Protein AF-A0A7K3ZZG2-F1 (afdb_monomer)

Nearest PDB structures (foldseek):
  2g5z-assembly1_A  TM=5.347E-01  e=1.391E+00  Aequorea victoria
  2btj-assembly1_bb  TM=5.047E-01  e=1.231E+00  Lobophyllia hemprichii
  5ztm-assembly1_A  TM=5.179E-01  e=2.009E+00  Drosophila melanogaster
  5exc-assembly1_C  TM=4.965E-01  e=1.479E+00  Dendronephthya sp. SSAL-2002
  8b9i-assembly1_A  TM=2.990E-01  e=7.094E-01  Drosophila melanogaster

Secondary structure (DSSP, 8-state):
---EEEEEEETTEEEEEEEEEEEETTTTEEEEEEEEEEEEETTEEE-SS------S---B-TTHHHHHHHHHHTTHHHHHHTTS-HHHHHHHHHHHHHHHH----GGGHHHHHHTBTHHHHSTT------

pLDDT: mean 88.67, std 8.83, range [55.16, 98.06]

Structure (mmCIF, N/CA/C/O backbone):
data_AF-A0A7K3ZZG2-F1
#
_entry.id   AF-A0A7K3ZZG2-F1
#
loop_
_atom_site.group_PDB
_atom_site.id
_atom_site.type_symbol
_atom_site.label_atom_id
_atom_site.label_alt_id
_atom_site.label_comp_id
_atom_site.label_asym_id
_atom_site.label_entity_id
_atom_site.label_seq_id
_atom_site.pdbx_PDB_ins_code
_atom_site.Cartn_x
_atom_site.Cartn_y
_atom_site.Cartn_z
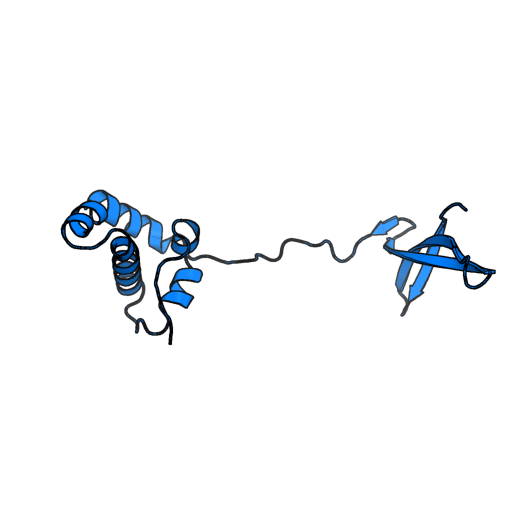_atom_site.occupancy
_atom_site.B_iso_or_equiv
_atom_site.auth_seq_id
_atom_site.auth_comp_id
_atom_site.auth_asym_id
_atom_site.auth_atom_id
_atom_site.pdbx_PDB_model_num
ATOM 1 N N . MET A 1 1 ? 16.300 16.023 -46.242 1.00 73.00 1 MET A N 1
ATOM 2 C CA . MET A 1 1 ? 16.742 14.652 -46.587 1.00 73.00 1 MET A CA 1
ATOM 3 C C . MET A 1 1 ? 15.721 13.666 -46.039 1.00 73.00 1 MET A C 1
ATOM 5 O O . MET A 1 1 ? 15.222 13.909 -44.948 1.00 73.00 1 MET A O 1
ATOM 9 N N . ARG A 1 2 ? 15.355 12.626 -46.799 1.00 82.56 2 ARG A N 1
ATOM 10 C CA . ARG A 1 2 ? 14.369 11.618 -46.361 1.00 82.56 2 ARG A CA 1
ATOM 11 C C . ARG A 1 2 ? 15.040 10.574 -45.462 1.00 82.56 2 ARG A C 1
ATOM 13 O O . ARG A 1 2 ? 16.219 10.282 -45.665 1.00 82.56 2 ARG A O 1
ATOM 20 N N . SER A 1 3 ? 14.309 10.050 -44.478 1.00 87.75 3 SER A N 1
ATOM 21 C CA . SER A 1 3 ? 14.768 8.899 -43.701 1.00 87.75 3 SER A CA 1
ATOM 22 C C . SER A 1 3 ? 14.645 7.611 -44.519 1.00 87.75 3 SER A C 1
ATOM 24 O O . SER A 1 3 ? 13.835 7.526 -45.444 1.00 87.75 3 SER A O 1
ATOM 26 N N . PHE A 1 4 ? 15.481 6.623 -44.207 1.00 90.38 4 PHE A N 1
ATOM 27 C CA . PHE A 1 4 ? 15.430 5.296 -44.818 1.00 90.38 4 PHE A CA 1
ATOM 28 C C . PHE A 1 4 ? 15.715 4.210 -43.783 1.00 90.38 4 PHE A C 1
ATOM 30 O O . PHE A 1 4 ? 16.394 4.443 -42.780 1.00 90.38 4 PHE A O 1
ATOM 37 N N . THR A 1 5 ? 15.205 3.010 -44.037 1.00 90.50 5 THR A N 1
ATOM 38 C CA . THR A 1 5 ? 15.418 1.861 -43.158 1.00 90.50 5 THR A CA 1
ATOM 39 C C . THR A 1 5 ? 16.692 1.118 -43.547 1.00 90.50 5 THR A C 1
ATOM 41 O O . THR A 1 5 ? 16.934 0.847 -44.721 1.00 90.50 5 THR A O 1
ATOM 44 N N . ARG A 1 6 ? 17.506 0.758 -42.554 1.00 90.94 6 ARG A N 1
ATOM 45 C CA . ARG A 1 6 ? 18.728 -0.033 -42.712 1.00 90.94 6 ARG A CA 1
ATOM 46 C C . ARG A 1 6 ? 18.675 -1.279 -41.836 1.00 90.94 6 ARG A C 1
ATOM 48 O O . ARG A 1 6 ? 18.391 -1.184 -40.642 1.00 90.94 6 ARG A O 1
ATOM 55 N N . VAL A 1 7 ? 19.035 -2.423 -42.415 1.00 91.81 7 VAL A N 1
ATOM 56 C CA . VAL A 1 7 ? 19.292 -3.664 -41.674 1.00 91.81 7 VAL A CA 1
ATOM 57 C C . VAL A 1 7 ? 20.724 -3.643 -41.138 1.00 91.81 7 VAL A C 1
ATOM 59 O O . VAL A 1 7 ? 21.672 -3.346 -41.867 1.00 91.81 7 VAL A O 1
ATOM 62 N N . LYS A 1 8 ? 20.892 -3.946 -39.851 1.00 89.50 8 LYS A N 1
ATOM 63 C CA . LYS A 1 8 ? 22.193 -4.110 -39.200 1.00 89.50 8 LYS A CA 1
ATOM 64 C C . LYS A 1 8 ? 22.259 -5.477 -38.529 1.00 89.50 8 LYS A C 1
ATOM 66 O O . LYS A 1 8 ? 21.401 -5.801 -37.712 1.00 89.50 8 LYS A O 1
ATOM 71 N N . ILE A 1 9 ? 23.304 -6.238 -38.842 1.00 90.56 9 ILE A N 1
ATOM 72 C CA . ILE A 1 9 ? 23.588 -7.528 -38.211 1.00 90.56 9 ILE A CA 1
ATOM 73 C C . ILE A 1 9 ? 24.462 -7.278 -36.978 1.00 90.56 9 ILE A C 1
ATOM 75 O O . ILE A 1 9 ? 25.524 -6.664 -37.077 1.00 90.56 9 ILE A O 1
ATOM 79 N N . ILE A 1 10 ? 24.009 -7.719 -35.805 1.00 86.44 10 ILE A N 1
ATOM 80 C CA . ILE A 1 10 ? 24.747 -7.624 -34.540 1.00 86.44 10 ILE A CA 1
ATOM 81 C C . ILE A 1 10 ? 24.693 -8.996 -33.869 1.00 86.44 10 ILE A C 1
ATOM 83 O O . ILE A 1 10 ? 23.609 -9.485 -33.561 1.00 86.44 10 ILE A O 1
ATOM 87 N N . LYS A 1 11 ? 25.859 -9.616 -33.629 1.00 84.75 11 LYS A N 1
ATOM 88 C CA . LYS A 1 11 ? 25.976 -10.942 -32.983 1.00 84.75 11 LYS A CA 1
ATOM 89 C C . LYS A 1 11 ? 25.029 -11.992 -33.605 1.00 84.75 11 LYS A C 1
ATOM 91 O O . LYS A 1 11 ? 24.274 -12.647 -32.893 1.00 84.75 11 LYS A O 1
ATOM 96 N N . GLY A 1 12 ? 25.006 -12.075 -34.938 1.00 85.38 12 GLY A N 1
ATOM 97 C CA . GLY A 1 12 ? 24.178 -13.029 -35.692 1.00 85.38 12 GLY A CA 1
ATOM 98 C C . GLY A 1 12 ? 22.679 -12.709 -35.769 1.00 85.38 12 GLY A C 1
ATOM 99 O O . GLY A 1 12 ? 21.942 -13.451 -36.403 1.00 85.38 12 GLY A O 1
ATOM 100 N N . ASN A 1 13 ? 22.211 -11.615 -35.159 1.00 85.31 13 ASN A N 1
ATOM 101 C CA . ASN A 1 13 ? 20.815 -11.184 -35.239 1.00 85.31 13 ASN A CA 1
ATOM 102 C C . ASN A 1 13 ? 20.667 -9.965 -36.151 1.00 85.31 13 ASN A C 1
ATOM 104 O O . ASN A 1 13 ? 21.476 -9.036 -36.097 1.00 85.31 13 ASN A O 1
ATOM 108 N N . GLU A 1 14 ? 19.601 -9.947 -36.945 1.00 91.06 14 GLU A N 1
ATOM 109 C CA . GLU A 1 14 ? 19.243 -8.817 -37.796 1.00 91.06 14 GLU A CA 1
ATOM 110 C C . GLU A 1 14 ? 18.341 -7.821 -37.065 1.00 91.06 14 GLU A C 1
ATOM 112 O O . GLU A 1 14 ? 17.368 -8.190 -36.406 1.00 91.06 14 GLU A O 1
ATOM 117 N N . TYR A 1 15 ? 18.644 -6.535 -37.217 1.00 90.75 15 TYR A N 1
ATOM 118 C CA . TYR A 1 15 ? 17.919 -5.438 -36.589 1.00 90.75 15 TYR A CA 1
ATOM 119 C C . TYR A 1 15 ? 17.635 -4.324 -37.588 1.00 90.75 15 TYR A C 1
ATOM 121 O O . TYR A 1 15 ? 18.493 -3.978 -38.399 1.00 90.75 15 TYR A O 1
ATOM 129 N N . LEU A 1 16 ? 16.451 -3.724 -37.493 1.00 91.12 16 LEU A N 1
ATOM 130 C CA . LEU A 1 16 ? 16.037 -2.608 -38.337 1.00 91.12 16 LEU A CA 1
ATOM 131 C C . LEU A 1 16 ? 16.258 -1.280 -37.611 1.00 91.12 16 LEU A C 1
ATOM 133 O O . LEU A 1 16 ? 15.857 -1.102 -36.456 1.00 91.12 16 LEU A O 1
ATOM 137 N N . TYR A 1 17 ? 16.877 -0.336 -38.314 1.00 91.19 17 TYR A N 1
ATOM 138 C CA . TYR A 1 17 ? 17.098 1.033 -37.864 1.00 91.19 17 TYR A CA 1
ATOM 139 C C . TYR A 1 17 ? 16.548 2.020 -38.890 1.00 91.19 17 TYR A C 1
ATOM 141 O O . TYR A 1 17 ? 16.781 1.864 -40.084 1.00 91.19 17 TYR A O 1
ATOM 149 N N . GLU A 1 18 ? 15.876 3.067 -38.426 1.00 92.69 18 GLU A N 1
ATOM 150 C CA . GLU A 1 18 ? 15.559 4.245 -39.228 1.00 92.69 18 GLU A CA 1
ATOM 151 C C . GLU A 1 18 ? 16.750 5.211 -39.178 1.00 92.69 18 GLU A C 1
ATOM 153 O O . GLU A 1 18 ? 17.194 5.615 -38.098 1.00 92.69 18 GLU A O 1
ATOM 158 N N . ILE A 1 19 ? 17.292 5.557 -40.343 1.00 92.69 19 ILE A N 1
ATOM 159 C CA . ILE A 1 19 ? 18.401 6.496 -40.488 1.00 92.69 19 ILE A CA 1
ATOM 160 C C . ILE A 1 19 ? 17.866 7.807 -41.036 1.00 92.69 19 ILE A C 1
ATOM 162 O O . ILE A 1 19 ? 17.316 7.850 -42.134 1.00 92.69 19 ILE A O 1
ATOM 166 N N . THR A 1 20 ? 18.094 8.886 -40.292 1.00 91.88 20 THR A N 1
ATOM 167 C CA . THR A 1 20 ? 17.722 10.244 -40.694 1.00 91.88 20 THR A CA 1
ATOM 168 C C . THR A 1 20 ? 18.989 11.070 -40.898 1.00 91.88 20 THR A C 1
ATOM 170 O O . THR A 1 20 ? 19.653 11.417 -39.910 1.00 91.88 20 THR A O 1
ATOM 173 N N . PRO A 1 21 ? 19.361 11.391 -42.150 1.00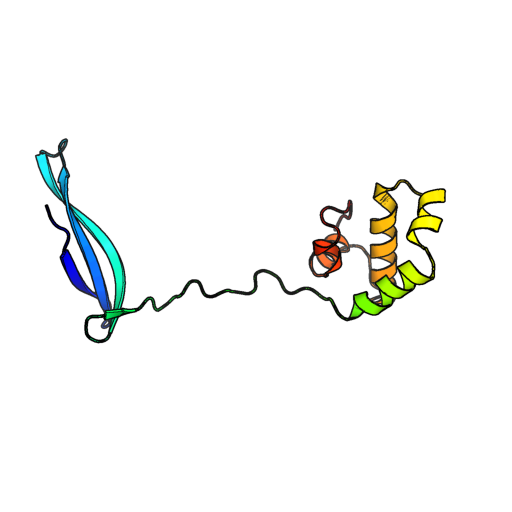 91.00 21 PRO A N 1
ATOM 174 C CA . PRO A 1 21 ? 20.486 12.268 -42.416 1.00 91.00 21 PRO A CA 1
ATOM 175 C C . PRO A 1 21 ? 20.104 13.733 -42.166 1.00 91.00 21 PRO A C 1
ATOM 177 O O . PRO A 1 21 ? 19.000 14.170 -42.496 1.00 91.00 21 PRO A O 1
ATOM 180 N N . TYR A 1 22 ? 21.019 14.496 -41.579 1.00 90.75 22 TYR A N 1
ATOM 181 C CA . TYR A 1 22 ? 20.857 15.913 -41.269 1.00 90.75 22 TYR A CA 1
ATOM 182 C C . TYR A 1 22 ? 22.164 16.668 -41.523 1.00 90.75 22 TYR A C 1
ATOM 184 O O . TYR A 1 22 ? 23.252 16.109 -41.404 1.00 90.75 22 TYR A O 1
ATOM 192 N N . TYR A 1 23 ? 22.063 17.947 -41.875 1.00 90.00 23 TYR A N 1
ATOM 193 C CA . TYR A 1 23 ? 23.232 18.806 -42.042 1.00 90.00 23 TYR A CA 1
ATOM 194 C C . TYR A 1 23 ? 23.629 19.415 -40.693 1.00 90.00 23 TYR A C 1
ATOM 196 O O . TYR A 1 23 ? 22.820 20.085 -40.050 1.00 90.00 23 TYR A O 1
ATOM 204 N N . ASP A 1 24 ? 24.862 19.168 -40.258 1.00 89.00 24 ASP A N 1
ATOM 205 C CA . ASP A 1 24 ? 25.444 19.758 -39.054 1.00 89.00 24 ASP A CA 1
ATOM 206 C C . ASP A 1 24 ? 26.069 21.112 -39.427 1.00 89.00 24 ASP A C 1
ATOM 208 O O . ASP A 1 24 ? 27.090 21.164 -40.118 1.00 89.00 24 ASP A O 1
ATOM 212 N N . LYS A 1 25 ? 25.416 22.211 -39.018 1.00 88.12 25 LYS A N 1
ATOM 213 C CA . LYS A 1 25 ? 25.807 23.583 -39.390 1.00 88.12 25 LYS A CA 1
ATOM 214 C C . LYS A 1 25 ? 27.140 24.013 -38.776 1.00 88.12 25 LYS A C 1
ATOM 216 O O . LYS A 1 25 ? 27.864 24.771 -39.414 1.00 88.12 25 LYS A O 1
ATOM 221 N N . GLU A 1 26 ? 27.473 23.526 -37.582 1.00 90.06 26 GLU A N 1
ATOM 222 C CA . GLU A 1 26 ? 28.717 23.878 -36.886 1.00 90.06 26 GLU A CA 1
ATOM 223 C C . GLU A 1 26 ? 29.912 23.200 -37.545 1.00 90.06 26 GLU A C 1
ATOM 225 O O . GLU A 1 26 ? 30.921 23.831 -37.851 1.00 90.06 26 GLU A O 1
ATOM 230 N N . LYS A 1 27 ? 29.771 21.902 -37.823 1.00 87.19 27 LYS A N 1
ATOM 231 C CA . LYS A 1 27 ? 30.843 21.093 -38.413 1.00 87.19 27 LYS A CA 1
ATOM 232 C C . LYS A 1 27 ? 30.832 21.089 -39.940 1.00 87.19 27 LYS A C 1
ATOM 234 O O . LYS A 1 27 ? 31.648 20.392 -40.535 1.00 87.19 27 LYS A O 1
ATOM 239 N N . LYS A 1 28 ? 29.903 21.830 -40.556 1.00 89.81 28 LYS A N 1
ATOM 240 C CA . LYS A 1 28 ? 29.706 21.978 -42.009 1.00 89.81 28 LYS A CA 1
ATOM 241 C C . LYS A 1 28 ? 29.735 20.643 -42.769 1.00 89.81 28 LYS A C 1
ATOM 243 O O . LYS A 1 28 ? 30.314 20.542 -43.845 1.00 89.81 28 LYS A O 1
ATOM 248 N N . GLN A 1 29 ? 29.124 19.605 -42.199 1.00 90.62 29 GLN A N 1
ATOM 249 C CA . GLN A 1 29 ? 29.138 18.249 -42.757 1.00 90.62 29 GLN A CA 1
ATOM 250 C C . GLN A 1 29 ? 27.791 17.545 -42.583 1.00 90.62 29 GLN A C 1
ATOM 252 O O . GLN A 1 29 ? 27.029 17.828 -41.656 1.00 90.62 29 GLN A O 1
ATOM 257 N N . ILE A 1 30 ? 27.499 16.593 -43.469 1.00 87.25 30 ILE A N 1
ATOM 258 C CA . ILE A 1 30 ? 26.298 15.757 -43.379 1.00 87.25 30 ILE A CA 1
ATOM 259 C C . ILE A 1 30 ? 26.532 14.675 -42.323 1.00 87.25 30 ILE A C 1
ATOM 261 O O . ILE A 1 30 ? 27.538 13.969 -42.339 1.00 87.25 30 ILE A O 1
ATOM 265 N N . ARG A 1 31 ? 25.585 14.536 -41.400 1.00 90.56 31 ARG A N 1
ATOM 266 C CA . ARG A 1 31 ? 25.581 13.526 -40.341 1.00 90.56 31 ARG A CA 1
ATOM 267 C C . ARG A 1 31 ? 24.293 12.724 -40.374 1.00 90.56 31 ARG A C 1
ATOM 269 O O . ARG A 1 31 ? 23.365 13.038 -41.109 1.00 90.56 31 ARG A O 1
ATOM 276 N N . GLN A 1 32 ? 24.234 11.669 -39.573 1.00 90.88 32 GLN A N 1
ATOM 277 C CA . GLN A 1 32 ? 23.080 10.781 -39.512 1.00 90.88 32 GLN A CA 1
ATOM 278 C C . GLN A 1 32 ? 22.703 10.465 -38.067 1.00 90.88 32 GLN A C 1
ATOM 280 O O . GLN A 1 32 ? 23.575 10.243 -37.227 1.00 90.88 32 GLN A O 1
ATOM 285 N N . LYS A 1 33 ? 21.398 10.425 -37.783 1.00 90.06 33 LYS A N 1
ATOM 286 C CA . LYS A 1 33 ? 20.843 9.861 -36.546 1.00 90.06 33 LYS A CA 1
ATOM 287 C C . LYS A 1 33 ? 20.276 8.482 -36.854 1.00 90.06 33 LYS A C 1
ATOM 289 O O . LYS A 1 33 ? 19.619 8.311 -37.874 1.00 90.06 33 LYS A O 1
ATOM 294 N N . SER A 1 34 ? 20.547 7.511 -35.986 1.00 90.19 34 SER A N 1
ATOM 295 C CA . SER A 1 34 ? 20.001 6.153 -36.088 1.00 90.19 34 SER A CA 1
ATOM 296 C C . SER A 1 34 ? 18.978 5.931 -34.978 1.00 90.19 34 SER A C 1
ATOM 298 O O . SER A 1 34 ? 19.301 6.115 -33.806 1.00 90.19 34 SER A O 1
ATOM 300 N N . LYS A 1 35 ? 17.764 5.513 -35.333 1.00 89.50 35 LYS A N 1
ATOM 301 C CA . LYS A 1 35 ? 16.689 5.158 -34.402 1.00 89.50 35 LYS A CA 1
ATOM 302 C C . LYS A 1 35 ? 16.371 3.674 -34.545 1.00 89.50 35 LYS A C 1
ATOM 304 O O . LYS A 1 35 ? 16.121 3.196 -35.643 1.00 89.50 35 LYS A O 1
ATOM 309 N N . TYR A 1 36 ? 16.404 2.932 -33.444 1.00 89.12 36 TYR A N 1
ATOM 310 C CA . TYR A 1 36 ? 16.111 1.498 -33.444 1.00 89.12 36 TYR A CA 1
ATOM 311 C C . TYR A 1 36 ? 14.609 1.236 -33.636 1.00 89.12 36 TYR A C 1
ATOM 313 O O . TYR A 1 36 ? 13.793 1.817 -32.919 1.00 89.12 36 TYR A O 1
ATOM 321 N N . LEU A 1 37 ? 14.250 0.360 -34.580 1.00 86.12 37 LEU A N 1
ATOM 322 C CA . LEU A 1 37 ? 12.859 -0.018 -34.861 1.00 86.12 37 LEU A CA 1
ATOM 323 C C . LEU A 1 37 ? 12.485 -1.366 -34.228 1.00 86.12 37 LEU A C 1
ATOM 325 O O . LEU A 1 37 ? 11.387 -1.500 -33.689 1.00 86.12 37 LEU A O 1
ATOM 329 N N . GLY A 1 38 ? 13.391 -2.347 -34.253 1.00 86.69 38 GLY A N 1
ATOM 330 C CA . GLY A 1 38 ? 13.134 -3.692 -33.735 1.00 86.69 38 GLY A CA 1
ATOM 331 C C . GLY A 1 38 ? 14.081 -4.748 -34.303 1.00 86.69 38 GLY A C 1
ATOM 332 O O . GLY A 1 38 ? 14.960 -4.444 -35.113 1.00 86.69 38 GLY A O 1
ATOM 333 N N . LYS A 1 39 ? 13.885 -6.003 -33.887 1.00 87.62 39 LYS A N 1
ATOM 334 C CA . LYS A 1 39 ? 14.507 -7.167 -34.528 1.00 87.62 39 LYS A CA 1
ATOM 335 C C . LYS A 1 39 ? 13.846 -7.373 -35.888 1.00 87.62 39 LYS A C 1
ATOM 337 O O . LYS A 1 39 ? 12.627 -7.267 -35.991 1.00 87.62 39 LYS A O 1
ATOM 342 N N . ASN A 1 40 ? 14.645 -7.626 -36.917 1.00 87.81 40 ASN A N 1
ATOM 343 C CA . ASN A 1 40 ? 14.136 -7.935 -38.243 1.00 87.81 40 ASN A CA 1
ATOM 344 C C . ASN A 1 40 ? 13.577 -9.360 -38.246 1.00 87.81 40 ASN A C 1
ATOM 346 O O . ASN A 1 40 ? 14.292 -10.306 -37.917 1.00 87.81 40 ASN A O 1
ATOM 350 N N . LEU A 1 41 ? 12.314 -9.510 -38.622 1.00 83.25 41 LEU A N 1
ATOM 351 C CA . LEU A 1 41 ? 11.712 -10.793 -38.955 1.00 83.25 41 LEU A CA 1
ATOM 352 C C . LEU A 1 41 ? 11.055 -10.619 -40.326 1.00 83.25 41 LEU A C 1
ATOM 354 O O . LEU A 1 41 ? 10.050 -9.926 -40.451 1.00 83.25 41 LEU A O 1
ATOM 358 N N . ASN A 1 42 ? 11.676 -11.184 -41.365 1.00 82.19 42 ASN A N 1
ATOM 359 C CA . ASN A 1 42 ? 11.208 -11.126 -42.758 1.00 82.19 42 ASN A CA 1
ATOM 360 C C . ASN A 1 42 ? 10.910 -9.703 -43.282 1.00 82.19 42 ASN A C 1
ATOM 362 O O . ASN A 1 42 ? 9.943 -9.490 -44.007 1.00 82.19 42 ASN A O 1
ATOM 366 N N . GLY A 1 43 ? 11.723 -8.710 -42.905 1.00 79.44 43 GLY A N 1
ATOM 367 C CA . GLY A 1 43 ? 11.560 -7.314 -43.333 1.00 79.44 43 GLY A CA 1
ATOM 368 C C . GLY A 1 43 ? 10.639 -6.478 -42.439 1.00 79.44 43 GLY A C 1
ATOM 369 O O . GLY A 1 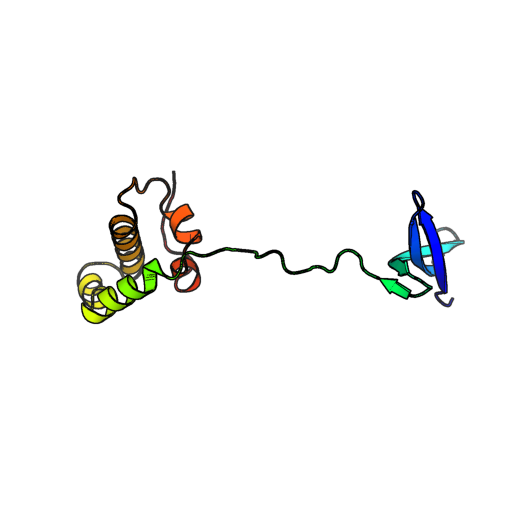43 ? 10.540 -5.266 -42.637 1.00 79.44 43 GLY A O 1
ATOM 370 N N . VAL A 1 44 ? 10.007 -7.086 -41.431 1.00 83.50 44 VAL A N 1
ATOM 371 C CA . VAL A 1 44 ? 9.124 -6.403 -40.479 1.00 83.50 44 VAL A CA 1
ATOM 372 C C . VAL A 1 44 ? 9.845 -6.209 -39.137 1.00 83.50 44 VAL A C 1
ATOM 374 O O . VAL A 1 44 ? 10.393 -7.168 -38.583 1.00 83.50 44 VAL A O 1
ATOM 377 N N . PRO A 1 45 ? 9.867 -4.984 -38.572 1.00 85.12 45 PRO A N 1
ATOM 378 C CA . PRO A 1 45 ? 10.467 -4.739 -37.267 1.00 85.12 45 PRO A CA 1
ATOM 379 C C . PRO A 1 45 ? 9.559 -5.246 -36.145 1.00 85.12 45 PRO A C 1
ATOM 381 O O . PRO A 1 45 ? 8.496 -4.684 -35.891 1.00 85.12 45 PRO A O 1
ATOM 384 N N . ILE A 1 46 ? 10.016 -6.264 -35.415 1.00 82.19 46 ILE A N 1
ATOM 385 C CA . ILE A 1 46 ? 9.348 -6.766 -34.212 1.00 82.19 46 ILE A CA 1
ATOM 386 C C . ILE A 1 46 ? 10.089 -6.272 -32.969 1.00 82.19 46 ILE A C 1
ATOM 388 O O . ILE A 1 46 ? 11.300 -6.455 -32.798 1.00 82.19 46 ILE A O 1
ATOM 392 N N . LYS A 1 47 ? 9.352 -5.632 -32.057 1.00 73.31 47 LYS A N 1
ATOM 393 C CA . LYS A 1 47 ? 9.867 -5.262 -30.737 1.00 73.31 47 LYS A CA 1
ATOM 394 C C . LYS A 1 47 ? 9.865 -6.506 -29.848 1.00 73.31 47 LYS A C 1
ATOM 396 O O . LYS A 1 47 ? 8.846 -6.858 -29.282 1.00 73.31 47 LYS A O 1
ATOM 401 N N . VAL A 1 48 ? 11.027 -7.146 -29.709 1.00 66.69 48 VAL A N 1
ATOM 402 C CA . VAL A 1 48 ? 11.225 -8.362 -28.881 1.00 66.69 48 VAL A CA 1
ATOM 403 C C . VAL A 1 48 ? 10.975 -8.108 -27.387 1.00 66.69 48 VAL A C 1
ATOM 405 O O . VAL A 1 48 ? 10.735 -9.032 -26.623 1.00 66.69 48 VAL A O 1
ATOM 408 N N . ARG A 1 49 ? 11.020 -6.842 -26.966 1.00 60.47 49 ARG A N 1
ATOM 409 C CA . ARG A 1 49 ? 10.506 -6.388 -25.677 1.00 60.47 49 ARG A CA 1
ATOM 410 C C . ARG A 1 49 ? 9.366 -5.424 -25.962 1.00 60.47 49 ARG A C 1
ATOM 412 O O . ARG A 1 49 ? 9.590 -4.224 -26.138 1.00 60.47 49 ARG A O 1
ATOM 419 N N . SER A 1 50 ? 8.152 -5.935 -26.055 1.00 57.31 50 SER A N 1
ATOM 420 C CA . SER A 1 50 ? 7.003 -5.153 -25.624 1.00 57.31 50 SER A CA 1
ATOM 421 C C . SER A 1 50 ? 7.289 -4.697 -24.186 1.00 57.31 50 SER A C 1
ATOM 423 O O . SER A 1 50 ? 7.904 -5.418 -23.398 1.00 57.31 50 SER A O 1
ATOM 425 N N . LYS A 1 51 ? 6.937 -3.457 -23.834 1.00 55.16 51 LYS A N 1
ATOM 426 C CA . LYS A 1 51 ? 6.920 -3.008 -22.431 1.00 55.16 51 LYS A CA 1
ATOM 427 C C . LYS A 1 51 ? 5.753 -3.707 -21.717 1.00 55.16 51 LYS A C 1
ATOM 429 O O . LYS A 1 51 ? 4.888 -3.038 -21.161 1.00 55.16 51 LYS A O 1
ATOM 434 N N . ASP A 1 52 ? 5.681 -5.027 -21.812 1.00 55.47 52 ASP 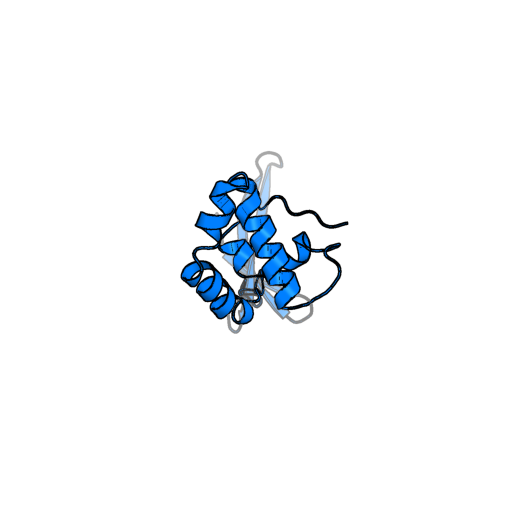A N 1
ATOM 435 C CA . ASP A 1 52 ? 4.612 -5.809 -21.224 1.00 55.47 52 ASP A CA 1
ATOM 436 C C . ASP A 1 52 ? 4.832 -5.805 -19.719 1.00 55.47 52 ASP A C 1
ATOM 438 O O . ASP A 1 52 ? 5.679 -6.509 -19.180 1.00 55.47 52 ASP A O 1
ATOM 442 N N . LEU A 1 53 ? 4.135 -4.857 -19.089 1.00 63.56 53 LEU A N 1
ATOM 443 C CA . LEU A 1 53 ? 3.204 -5.126 -17.998 1.00 63.56 53 LEU A CA 1
ATOM 444 C C . LEU A 1 53 ? 3.761 -6.053 -16.915 1.00 63.56 53 LEU A C 1
ATOM 446 O O . LEU A 1 53 ? 3.083 -6.975 -16.473 1.00 63.56 53 LEU A O 1
ATOM 450 N N . PHE A 1 54 ? 4.983 -5.797 -16.449 1.00 65.44 54 PHE A N 1
ATOM 451 C CA . PHE A 1 54 ? 5.389 -6.355 -15.167 1.00 65.44 54 PHE A CA 1
ATOM 452 C C . PHE A 1 54 ? 4.381 -5.865 -14.121 1.00 65.44 54 PHE A C 1
ATOM 454 O O . PHE A 1 54 ? 4.147 -4.648 -14.055 1.00 65.44 54 PHE A O 1
ATOM 461 N N . PRO A 1 55 ? 3.751 -6.772 -13.349 1.00 73.75 55 PRO A N 1
ATOM 462 C CA . PRO A 1 55 ? 2.868 -6.364 -12.272 1.00 73.75 55 PRO A CA 1
ATOM 463 C C . PRO A 1 55 ? 3.684 -5.469 -11.347 1.00 73.75 55 PRO A C 1
ATOM 465 O O . PRO A 1 55 ? 4.711 -5.887 -10.816 1.00 73.75 55 PRO A O 1
ATOM 468 N N . LYS A 1 56 ? 3.277 -4.200 -11.247 1.00 78.12 56 LYS A N 1
ATOM 469 C CA . LYS A 1 56 ? 4.012 -3.215 -10.449 1.00 78.12 56 LYS A CA 1
ATOM 470 C C . LYS A 1 56 ? 3.954 -3.602 -8.976 1.00 78.12 56 LYS A C 1
ATOM 472 O O . LYS A 1 56 ? 4.988 -3.593 -8.323 1.00 78.12 56 LYS A O 1
ATOM 477 N N . ASN A 1 57 ? 2.765 -4.011 -8.530 1.00 79.25 57 ASN A N 1
ATOM 478 C CA . ASN A 1 57 ? 2.462 -4.419 -7.166 1.00 79.25 57 ASN A CA 1
ATOM 479 C C . ASN A 1 57 ? 1.599 -5.690 -7.182 1.00 79.25 57 ASN A C 1
ATOM 481 O O . ASN A 1 57 ? 0.815 -5.906 -8.109 1.00 79.25 57 ASN A O 1
ATOM 485 N N . VAL A 1 58 ? 1.724 -6.500 -6.132 1.00 87.94 58 VAL A N 1
ATOM 486 C CA . VAL A 1 58 ? 0.831 -7.625 -5.827 1.00 87.94 58 VAL A CA 1
ATOM 487 C C . VAL A 1 58 ? 0.301 -7.379 -4.422 1.00 87.94 58 VAL A C 1
ATOM 489 O O . VAL A 1 58 ? 1.089 -7.342 -3.480 1.00 87.94 58 VAL A O 1
ATOM 492 N N . LEU A 1 59 ? -1.008 -7.163 -4.298 1.00 92.81 59 LEU A N 1
ATOM 493 C CA . LEU A 1 59 ? -1.643 -6.778 -3.039 1.00 92.81 59 LEU A CA 1
ATOM 494 C C . LEU A 1 59 ? -2.423 -7.950 -2.439 1.00 92.81 59 LEU A C 1
ATOM 496 O O . LEU A 1 59 ? -3.129 -8.666 -3.154 1.00 92.81 59 LEU A O 1
ATOM 500 N N . SER A 1 60 ? -2.333 -8.124 -1.119 1.00 92.06 60 SER A N 1
ATOM 501 C CA . SER A 1 60 ? -3.231 -9.022 -0.387 1.00 92.06 60 SER A CA 1
ATOM 502 C C . SER A 1 60 ? -4.622 -8.392 -0.288 1.00 92.06 60 SER A C 1
ATOM 504 O O . SER A 1 60 ? -4.765 -7.264 0.187 1.00 92.06 60 SER A O 1
ATOM 506 N N . HIS A 1 61 ? -5.639 -9.118 -0.756 1.00 93.62 61 HIS A N 1
ATOM 507 C CA . HIS A 1 61 ? -7.014 -8.621 -0.871 1.00 93.62 61 HIS A CA 1
ATOM 508 C C . HIS A 1 61 ? -8.023 -9.501 -0.126 1.00 93.62 61 HIS A C 1
ATOM 510 O O . HIS A 1 61 ? -8.814 -9.006 0.671 1.00 93.62 61 HIS A O 1
ATOM 516 N N . GLY A 1 62 ? -8.016 -10.816 -0.378 1.00 94.56 62 GLY A N 1
ATOM 517 C CA . GLY A 1 62 ? -9.077 -11.723 0.083 1.00 94.56 62 GLY A CA 1
ATOM 518 C C . GLY A 1 62 ? -9.287 -11.733 1.600 1.00 94.56 62 GLY A C 1
ATOM 519 O O . GLY A 1 62 ? -10.422 -11.802 2.061 1.00 94.56 62 GLY A O 1
ATOM 520 N N . GLU A 1 63 ? -8.206 -11.591 2.362 1.00 92.00 63 GLU A N 1
ATOM 521 C CA . GLU A 1 63 ? -8.208 -11.568 3.830 1.00 92.00 63 GLU A CA 1
ATOM 522 C C . GLU A 1 63 ? -8.930 -10.333 4.399 1.00 92.00 63 GLU A C 1
ATOM 524 O O . GLU A 1 63 ? -9.479 -10.389 5.498 1.00 92.00 63 GLU A O 1
ATOM 529 N N . PHE A 1 64 ? -8.979 -9.231 3.643 1.00 93.94 64 PHE A N 1
ATOM 530 C CA . PHE A 1 64 ? -9.538 -7.955 4.096 1.00 93.94 64 PHE A CA 1
ATOM 531 C C . PHE A 1 64 ? -11.024 -7.795 3.793 1.00 93.94 64 PHE A C 1
ATOM 533 O O . PHE A 1 64 ? -11.690 -7.058 4.511 1.00 93.94 64 PHE A O 1
ATOM 540 N N . ILE A 1 65 ? -11.568 -8.527 2.814 1.00 95.00 65 ILE A N 1
ATOM 541 C CA . ILE A 1 65 ? -13.008 -8.516 2.503 1.00 95.00 65 ILE A CA 1
ATOM 542 C C . ILE A 1 65 ? -13.860 -8.772 3.765 1.00 95.00 65 ILE A C 1
ATOM 544 O O . ILE A 1 65 ? -14.724 -7.947 4.077 1.00 95.00 65 ILE A O 1
ATOM 548 N N . PRO A 1 66 ? -13.650 -9.867 4.531 1.00 95.94 66 PRO A N 1
ATOM 549 C CA . PRO A 1 66 ? -14.436 -10.097 5.739 1.00 95.94 66 PRO A CA 1
ATOM 550 C C . PRO A 1 66 ? -14.139 -9.069 6.839 1.00 95.94 66 PRO A C 1
ATOM 552 O O . PRO A 1 66 ? -15.053 -8.685 7.562 1.00 95.94 66 PRO A O 1
ATOM 555 N N . LEU A 1 67 ? -12.899 -8.588 6.966 1.00 95.56 67 LEU A N 1
ATOM 556 C CA . LEU A 1 67 ? -12.515 -7.639 8.019 1.00 95.56 67 LEU A CA 1
ATOM 557 C C . LEU A 1 67 ? -13.109 -6.245 7.810 1.00 95.56 67 LEU A C 1
ATOM 559 O O . LEU A 1 67 ? -13.580 -5.631 8.768 1.00 95.56 67 LEU A O 1
ATOM 563 N N . GLN A 1 68 ? -13.131 -5.764 6.567 1.00 94.44 68 GLN A N 1
ATOM 564 C CA . GLN A 1 68 ? -13.830 -4.537 6.191 1.00 94.44 68 GLN A CA 1
ATOM 565 C C . GLN A 1 68 ? -15.327 -4.694 6.462 1.00 94.44 68 GLN A C 1
ATOM 567 O O . GLN A 1 68 ? -15.912 -3.868 7.154 1.00 94.44 68 GLN A O 1
ATOM 572 N N . LYS A 1 69 ? -15.925 -5.827 6.064 1.00 96.81 69 LYS A N 1
ATOM 573 C CA . LYS A 1 69 ? -17.341 -6.084 6.345 1.00 96.81 69 LYS A CA 1
ATOM 574 C C . LYS A 1 69 ? -17.659 -6.097 7.844 1.00 96.81 69 LYS A C 1
ATOM 576 O O . LYS A 1 69 ? -18.702 -5.589 8.240 1.00 96.81 69 LYS A O 1
ATOM 581 N N . ILE A 1 70 ? -16.787 -6.667 8.676 1.00 96.62 70 ILE A N 1
ATOM 582 C CA . ILE A 1 70 ? -16.938 -6.654 10.140 1.00 96.62 70 ILE A CA 1
ATOM 583 C C . ILE A 1 70 ? -16.821 -5.228 10.685 1.00 96.62 70 ILE A C 1
ATOM 585 O O . ILE A 1 70 ? -17.616 -4.842 11.538 1.00 96.62 70 ILE A O 1
ATOM 589 N N . THR A 1 71 ? -15.866 -4.447 10.176 1.00 96.00 71 THR A N 1
ATOM 590 C CA . THR A 1 71 ? -15.649 -3.047 10.569 1.00 96.00 71 THR A CA 1
ATOM 591 C C . THR A 1 71 ? -16.892 -2.205 10.286 1.00 96.00 71 THR A C 1
ATOM 593 O O . THR A 1 71 ? -17.336 -1.473 11.171 1.00 96.00 71 THR A O 1
ATOM 596 N N . ASP A 1 72 ? -17.503 -2.396 9.115 1.00 96.12 72 ASP A N 1
ATOM 597 C CA . ASP A 1 72 ? -18.757 -1.748 8.725 1.00 96.12 72 ASP A CA 1
ATOM 598 C C . ASP A 1 72 ? -19.928 -2.218 9.598 1.00 96.12 72 ASP A C 1
ATOM 600 O O . ASP A 1 72 ? -20.657 -1.408 10.161 1.00 96.12 72 ASP A O 1
ATOM 604 N N . CYS A 1 73 ? -20.116 -3.535 9.753 1.00 98.06 73 CYS A N 1
ATOM 605 C CA . CYS A 1 73 ? -21.240 -4.097 10.511 1.00 98.06 73 CYS A CA 1
ATOM 606 C C . CYS A 1 73 ? -21.226 -3.696 11.992 1.00 98.06 73 CYS A C 1
ATOM 608 O O . CYS A 1 73 ? -22.285 -3.602 12.610 1.00 98.06 73 CYS A O 1
ATOM 610 N N . LEU A 1 74 ? -20.040 -3.496 12.565 1.00 97.44 74 LEU A N 1
ATOM 611 C CA . LEU A 1 74 ? -19.866 -3.068 13.951 1.00 97.44 74 LEU A CA 1
ATOM 612 C C . LEU A 1 74 ? -19.758 -1.542 14.093 1.00 97.44 74 LEU A C 1
ATOM 614 O O . LEU A 1 74 ? -19.594 -1.065 15.213 1.00 97.44 74 LEU A O 1
ATOM 618 N N . ASN A 1 75 ? -19.840 -0.781 12.993 1.00 96.75 75 ASN A N 1
ATOM 619 C CA . ASN A 1 75 ? -19.649 0.673 12.960 1.00 96.75 75 ASN A CA 1
ATOM 620 C C . ASN A 1 75 ? -18.370 1.125 13.689 1.00 96.75 75 ASN A C 1
ATOM 622 O O . ASN A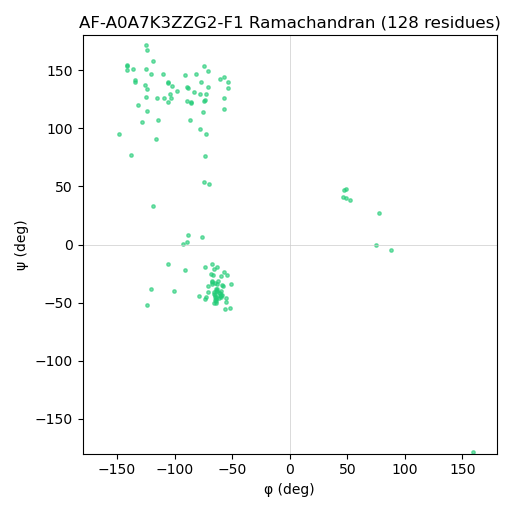 1 75 ? -18.365 2.137 14.394 1.00 96.75 75 ASN A O 1
ATOM 626 N N . LEU A 1 76 ? -17.270 0.375 13.539 1.00 96.81 76 LEU A N 1
ATOM 627 C CA . LEU A 1 76 ? -16.055 0.623 14.323 1.00 96.81 76 LEU A CA 1
ATOM 628 C C . LEU A 1 76 ? -15.449 1.995 14.033 1.00 96.81 76 LEU A C 1
ATOM 630 O O . LEU A 1 76 ? -14.930 2.624 14.947 1.00 96.81 76 LEU A O 1
ATOM 634 N N . GLU A 1 77 ? -15.537 2.486 12.795 1.00 95.31 77 GLU A N 1
ATOM 635 C CA . GLU A 1 77 ? -15.076 3.839 12.464 1.00 95.31 77 GLU A CA 1
ATOM 636 C C . GLU A 1 77 ? -15.823 4.909 13.261 1.00 95.31 77 GLU A C 1
ATOM 638 O O . GLU A 1 77 ? -15.193 5.812 13.808 1.00 95.31 77 GLU A O 1
ATOM 643 N N . GLN A 1 78 ? -17.150 4.787 13.369 1.00 96.12 78 GLN A N 1
ATOM 644 C CA . GL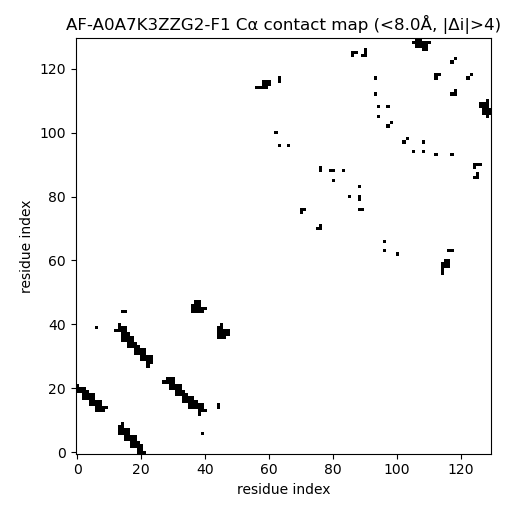N A 1 78 ? -17.969 5.731 14.122 1.00 96.12 78 GLN A CA 1
ATOM 645 C C . GLN A 1 78 ? -17.620 5.677 15.610 1.00 96.12 78 GLN A C 1
ATOM 647 O O . GLN A 1 78 ? -17.351 6.715 16.206 1.00 96.12 78 GLN A O 1
ATOM 652 N N . ILE A 1 79 ? -17.539 4.475 16.184 1.00 97.38 79 ILE A N 1
ATOM 653 C CA . ILE A 1 79 ? -17.180 4.286 17.596 1.00 97.38 79 ILE A CA 1
ATOM 654 C C . ILE A 1 79 ? -15.793 4.873 17.884 1.00 97.38 79 ILE A C 1
ATOM 656 O O . ILE A 1 79 ? -15.603 5.593 18.860 1.00 97.38 79 ILE A O 1
ATOM 660 N N . LEU A 1 80 ? -14.809 4.606 17.022 1.00 97.19 80 LEU A N 1
ATOM 661 C CA . LEU A 1 80 ? -13.458 5.136 17.190 1.00 97.19 80 LEU A CA 1
ATOM 662 C C . LEU A 1 80 ? -13.408 6.655 17.007 1.00 97.19 80 LEU A C 1
ATOM 664 O O . LEU A 1 80 ? -12.601 7.298 17.669 1.00 97.19 80 LEU A O 1
ATOM 668 N N . SER A 1 81 ? -14.267 7.239 16.167 1.00 96.88 81 SER A N 1
ATOM 669 C CA . SER A 1 81 ? -14.316 8.692 15.952 1.00 96.88 81 SER A CA 1
ATOM 670 C C . SER A 1 81 ? -14.755 9.490 17.182 1.00 96.88 81 SER A C 1
ATOM 672 O O . SER A 1 81 ? -14.433 10.671 17.286 1.00 96.88 81 SER A O 1
ATOM 674 N N . GLU A 1 82 ? -15.436 8.852 18.138 1.00 97.38 82 GLU A N 1
ATOM 675 C CA . GLU A 1 82 ? -15.815 9.477 19.411 1.00 97.38 82 GLU A CA 1
ATOM 676 C C . GLU A 1 82 ? -14.615 9.655 20.358 1.00 97.38 82 GLU A C 1
ATOM 678 O O . GLU A 1 82 ? -14.670 10.462 21.285 1.00 97.38 82 GLU A O 1
ATOM 683 N N . ILE A 1 83 ? -13.526 8.910 20.130 1.00 97.00 83 ILE A N 1
ATOM 684 C CA . ILE A 1 83 ? -12.384 8.807 21.052 1.00 97.00 83 ILE A CA 1
ATOM 685 C C . ILE A 1 83 ? -11.084 9.279 20.390 1.00 97.00 83 ILE A C 1
ATOM 687 O O . ILE A 1 83 ? -10.242 9.903 21.037 1.00 97.00 83 ILE A O 1
ATOM 691 N N . LEU A 1 84 ? -10.901 8.970 19.106 1.00 96.44 84 LEU A N 1
ATOM 692 C CA . LEU A 1 84 ? -9.667 9.192 18.365 1.00 96.44 84 LEU A CA 1
ATOM 693 C C . LEU A 1 84 ? -9.822 10.302 17.321 1.00 96.44 84 LEU A C 1
ATOM 695 O O . LEU A 1 84 ? -10.862 10.414 16.667 1.00 96.44 84 LEU A O 1
ATOM 699 N N . PRO A 1 85 ? -8.754 11.078 17.064 1.00 95.75 85 PRO A N 1
ATOM 700 C CA . PRO A 1 85 ? -8.704 11.962 15.910 1.00 95.75 85 PRO A CA 1
ATOM 701 C C . PRO A 1 85 ? -8.914 11.182 14.606 1.00 95.75 85 PRO A C 1
ATOM 703 O O . PRO A 1 85 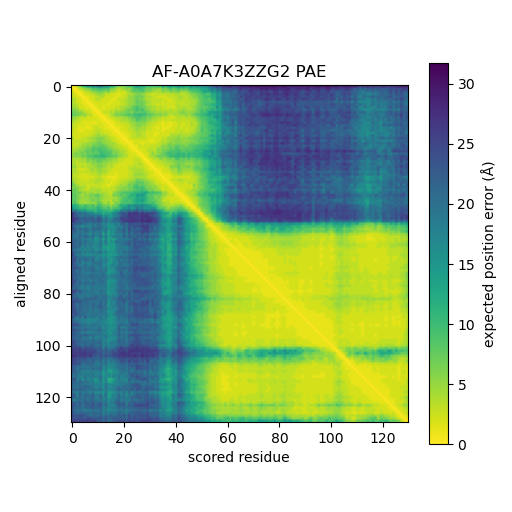? -8.373 10.090 14.435 1.00 95.75 85 PRO A O 1
ATOM 706 N N . ALA A 1 86 ? -9.594 11.789 13.630 1.00 92.75 86 ALA A N 1
ATOM 707 C CA . ALA A 1 86 ? -9.901 11.151 12.343 1.00 92.75 86 ALA A CA 1
ATOM 708 C C . ALA A 1 86 ? -8.673 10.531 11.638 1.00 92.75 86 ALA A C 1
ATOM 710 O O . ALA A 1 86 ? -8.774 9.476 11.016 1.00 92.75 86 ALA A O 1
ATOM 711 N N . LYS A 1 87 ? -7.493 11.152 11.782 1.00 94.06 87 LYS A N 1
ATOM 712 C CA . LYS A 1 87 ? -6.223 10.672 11.205 1.00 94.06 87 LYS A CA 1
ATOM 713 C C . LYS A 1 87 ? -5.701 9.361 11.825 1.00 94.06 87 LYS A C 1
ATOM 715 O O . LYS A 1 87 ? -4.816 8.743 11.245 1.00 94.06 87 LYS A O 1
ATOM 720 N N . GLU A 1 88 ? -6.198 8.964 12.998 1.00 94.88 88 GLU A N 1
ATOM 721 C CA . GLU A 1 88 ? -5.700 7.825 13.791 1.00 94.88 88 GLU A CA 1
ATOM 722 C C . GLU A 1 88 ? -6.628 6.607 13.744 1.00 94.88 88 GLU A C 1
ATOM 724 O O . GLU A 1 88 ? -6.180 5.492 14.003 1.00 94.88 88 GLU A O 1
ATOM 729 N N . ILE A 1 89 ? -7.882 6.787 13.317 1.00 96.00 89 ILE A N 1
ATOM 730 C CA . ILE A 1 89 ? -8.884 5.715 13.217 1.00 96.00 89 ILE A CA 1
ATOM 731 C C . ILE A 1 89 ? -8.375 4.570 12.331 1.00 96.00 89 ILE A C 1
ATOM 733 O O . ILE A 1 89 ? -8.283 3.421 12.763 1.00 96.00 89 ILE A O 1
ATOM 737 N N . TRP A 1 90 ? -7.989 4.884 11.095 1.00 95.75 90 TRP A N 1
ATOM 738 C CA . TRP A 1 90 ? -7.549 3.881 10.126 1.00 95.75 90 TRP A CA 1
ATOM 739 C C . TRP A 1 90 ? -6.191 3.244 10.425 1.00 95.75 90 TRP A C 1
ATOM 741 O O . TRP A 1 90 ? -6.063 2.040 10.203 1.00 95.75 90 TRP A O 1
ATOM 751 N N . PRO A 1 91 ? -5.194 3.961 10.972 1.00 95.25 91 PRO A N 1
ATOM 752 C CA . PRO A 1 91 ? -4.002 3.330 11.531 1.00 95.25 91 PRO A CA 1
ATOM 753 C C . PRO A 1 91 ? -4.331 2.286 12.599 1.00 95.25 91 PRO A C 1
ATOM 755 O O . PRO A 1 91 ? -3.818 1.170 12.534 1.00 95.25 91 PRO A O 1
ATOM 758 N N . VAL A 1 92 ? -5.224 2.609 13.542 1.00 95.44 92 VAL A N 1
ATOM 759 C CA . VAL A 1 92 ? -5.638 1.681 14.605 1.00 95.44 92 VAL A CA 1
ATOM 760 C C . VAL A 1 92 ? -6.362 0.466 14.031 1.00 95.44 92 VAL A C 1
ATOM 762 O O . VAL A 1 92 ? -6.001 -0.665 14.358 1.00 95.44 92 VAL A O 1
ATOM 765 N N . LEU A 1 93 ? -7.317 0.674 13.121 1.00 95.75 93 LEU A N 1
ATOM 766 C CA . LEU A 1 93 ? -8.006 -0.424 12.438 1.00 95.75 93 LEU A CA 1
ATOM 767 C C . LEU A 1 93 ? -7.034 -1.294 11.633 1.00 95.75 93 LEU A C 1
ATOM 769 O O . LEU A 1 93 ? -7.108 -2.515 11.708 1.00 95.75 93 LEU A O 1
ATOM 773 N N . SER A 1 94 ? -6.074 -0.692 10.930 1.00 94.38 94 SER A N 1
ATOM 774 C CA . SER A 1 94 ? -5.071 -1.425 10.147 1.00 94.38 94 SER A CA 1
ATOM 775 C C . SER A 1 94 ? -4.166 -2.278 11.037 1.00 94.38 94 SER A C 1
ATOM 777 O O . SER A 1 94 ? -3.877 -3.424 10.697 1.00 94.38 94 SER A O 1
ATOM 779 N N . MET A 1 95 ? -3.760 -1.763 12.204 1.00 93.31 95 MET A N 1
ATOM 780 C CA . MET A 1 95 ? -3.007 -2.533 13.202 1.00 93.31 95 MET A CA 1
ATOM 781 C C . MET A 1 95 ? -3.841 -3.678 13.791 1.00 93.31 95 MET A C 1
ATOM 783 O O . MET A 1 95 ? -3.332 -4.787 13.945 1.00 93.31 95 MET A O 1
ATOM 787 N N . ALA A 1 96 ? -5.126 -3.449 14.072 1.00 94.31 96 ALA A N 1
ATOM 788 C CA . ALA A 1 96 ? -6.027 -4.497 14.548 1.00 94.31 96 ALA A CA 1
ATOM 789 C C . ALA A 1 96 ? -6.222 -5.596 13.490 1.00 94.31 96 ALA A C 1
ATOM 791 O O . ALA A 1 96 ? -6.094 -6.780 13.796 1.00 94.31 96 ALA A O 1
ATOM 792 N N . MET A 1 97 ? -6.452 -5.218 12.228 1.00 94.12 97 MET A N 1
ATOM 793 C CA . MET A 1 97 ? -6.558 -6.153 11.104 1.00 94.12 97 MET A CA 1
ATOM 794 C C . MET A 1 97 ? -5.258 -6.937 10.896 1.00 94.12 97 MET A C 1
ATOM 796 O O . MET A 1 97 ? -5.307 -8.153 10.707 1.00 94.12 97 MET A O 1
ATOM 800 N N . ASN A 1 98 ? -4.096 -6.277 10.996 1.00 93.06 98 ASN A N 1
ATOM 801 C CA . ASN A 1 98 ? -2.795 -6.947 10.970 1.00 93.06 98 ASN A CA 1
ATOM 802 C C . ASN A 1 98 ? -2.709 -8.028 12.047 1.00 93.06 98 ASN A C 1
ATOM 804 O O . ASN A 1 98 ? -2.361 -9.165 11.738 1.00 93.06 98 ASN A O 1
ATOM 808 N N . TYR A 1 99 ? -3.076 -7.687 13.283 1.00 92.06 99 TYR A N 1
ATOM 809 C CA . TYR A 1 99 ? -3.017 -8.606 14.412 1.00 92.06 99 TYR A CA 1
ATOM 810 C C . TYR A 1 99 ? -3.948 -9.815 14.238 1.00 92.06 99 TYR A C 1
ATOM 812 O O . TYR A 1 99 ? -3.547 -10.938 14.536 1.00 92.06 99 TYR A O 1
ATOM 820 N N . VAL A 1 100 ? -5.158 -9.602 13.705 1.00 92.75 100 VAL A N 1
ATOM 821 C CA . VAL A 1 100 ? -6.134 -10.671 13.427 1.00 92.75 100 VAL A CA 1
ATOM 822 C C . VAL A 1 100 ? -5.630 -11.635 12.351 1.00 92.75 100 VAL A C 1
ATOM 824 O O . VAL A 1 100 ? -5.738 -12.847 12.519 1.00 92.75 100 VAL A O 1
ATOM 827 N N . ILE A 1 101 ? -5.067 -11.118 11.255 1.00 90.62 101 ILE A N 1
ATOM 828 C CA . ILE A 1 101 ? -4.562 -11.944 10.145 1.00 90.62 101 ILE A CA 1
ATOM 829 C C . ILE A 1 101 ? -3.267 -12.654 10.544 1.00 90.62 101 ILE A C 1
ATOM 831 O O . ILE A 1 101 ? -3.052 -13.830 10.244 1.00 90.62 101 ILE A O 1
ATOM 835 N N . ARG A 1 102 ? -2.357 -11.918 11.181 1.00 83.19 102 ARG A N 1
ATOM 836 C CA . ARG A 1 102 ? -1.002 -12.369 11.463 1.00 83.19 102 ARG A CA 1
ATOM 837 C C . ARG A 1 102 ? -0.510 -11.735 12.765 1.00 83.19 102 ARG A C 1
ATOM 839 O O . ARG A 1 102 ? 0.082 -10.658 12.716 1.00 83.19 102 ARG A O 1
ATOM 846 N N . PRO A 1 103 ? -0.638 -12.421 13.913 1.00 74.69 103 PRO A N 1
ATOM 847 C CA . PRO A 1 103 ? -0.229 -11.891 15.212 1.00 74.69 103 PRO A CA 1
ATOM 848 C C . PRO A 1 103 ? 1.303 -11.884 15.333 1.00 74.69 103 PRO A C 1
ATOM 850 O O . PRO A 1 103 ? 1.917 -12.758 15.944 1.00 74.69 103 PRO A O 1
ATOM 853 N N . ARG A 1 104 ? 1.952 -10.920 14.678 1.00 71.75 104 ARG A N 1
ATOM 854 C CA . ARG A 1 104 ? 3.401 -10.696 14.697 1.00 71.75 104 ARG A CA 1
ATOM 855 C C . ARG A 1 104 ? 3.709 -9.274 15.148 1.00 71.75 104 ARG A C 1
ATOM 857 O O . ARG A 1 104 ? 2.832 -8.425 15.230 1.00 71.75 104 ARG A O 1
ATOM 864 N N . SER A 1 105 ? 4.984 -9.041 15.451 1.00 77.00 105 SER A N 1
ATOM 865 C CA . SER A 1 105 ? 5.488 -7.719 15.819 1.00 77.00 105 SER A CA 1
ATOM 866 C C . SER A 1 105 ? 5.137 -6.661 14.764 1.00 77.00 105 SER A C 1
ATOM 868 O O . SER A 1 105 ? 5.350 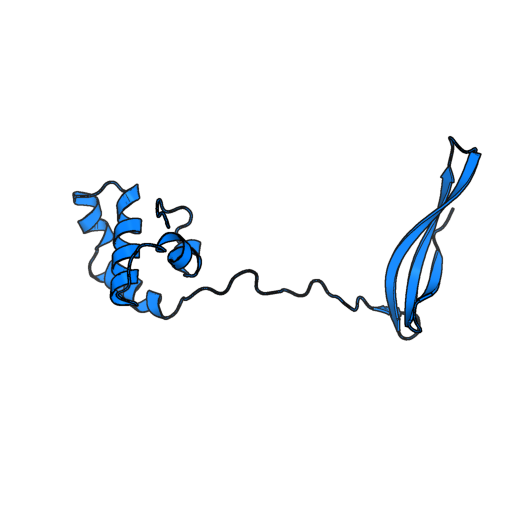-6.882 13.569 1.00 77.00 105 SER A O 1
ATOM 870 N N . LEU A 1 106 ? 4.666 -5.499 15.226 1.00 85.62 106 LEU A N 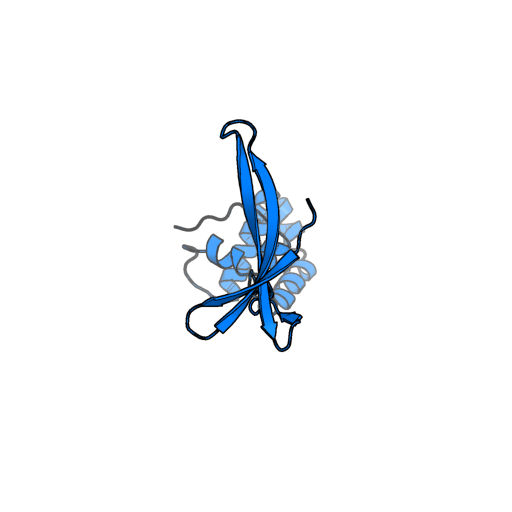1
ATOM 871 C CA . LEU A 1 106 ? 4.304 -4.338 14.403 1.00 85.62 106 LEU A CA 1
ATOM 872 C C . LEU A 1 106 ? 5.524 -3.546 13.897 1.00 85.62 106 LEU A C 1
ATOM 874 O O . LEU A 1 106 ? 5.354 -2.513 13.260 1.00 85.62 106 LEU A O 1
ATOM 878 N N . ASN A 1 107 ? 6.751 -4.029 14.127 1.00 86.75 107 ASN A N 1
ATOM 879 C CA . ASN A 1 107 ? 7.986 -3.353 13.705 1.00 86.75 107 ASN A CA 1
ATOM 880 C C . ASN A 1 107 ? 8.033 -3.032 12.201 1.00 86.75 107 ASN A C 1
ATOM 882 O O . ASN A 1 107 ? 8.705 -2.087 11.809 1.00 86.75 107 ASN A O 1
ATOM 886 N N . HIS A 1 108 ? 7.319 -3.793 11.366 1.00 89.00 108 HIS A N 1
ATOM 887 C CA . HIS A 1 108 ? 7.252 -3.581 9.915 1.00 89.00 108 HIS A CA 1
ATOM 888 C C . HIS A 1 108 ? 5.826 -3.280 9.428 1.00 89.00 108 HIS A C 1
ATOM 890 O O . HIS A 1 108 ? 5.436 -3.709 8.340 1.00 89.00 108 HIS A O 1
ATOM 896 N N . ILE A 1 109 ? 5.013 -2.602 10.249 1.00 92.38 109 ILE A N 1
ATOM 897 C CA . ILE A 1 109 ? 3.592 -2.386 9.946 1.00 92.38 109 ILE A CA 1
ATOM 898 C C . ILE A 1 109 ? 3.378 -1.554 8.678 1.00 92.38 109 ILE A C 1
ATOM 900 O O . ILE A 1 109 ? 2.497 -1.884 7.890 1.00 92.38 109 ILE A O 1
ATOM 904 N N . GLN A 1 110 ? 4.204 -0.534 8.430 1.00 93.44 110 GLN A N 1
ATOM 905 C CA . GLN A 1 110 ? 4.117 0.274 7.208 1.00 93.44 110 GLN A CA 1
ATOM 906 C C . GLN A 1 110 ? 4.409 -0.572 5.961 1.00 93.44 110 GLN A C 1
ATOM 908 O O . GLN A 1 110 ? 3.600 -0.600 5.038 1.00 93.44 110 GLN A O 1
ATOM 913 N N . SER A 1 111 ? 5.516 -1.321 5.957 1.00 91.19 111 SER A N 1
ATOM 914 C CA . SER A 1 111 ? 5.869 -2.180 4.819 1.00 91.19 111 SER A CA 1
ATOM 915 C C . SER A 1 111 ? 4.860 -3.308 4.604 1.00 91.19 111 SER A C 1
ATOM 917 O O . SER A 1 111 ? 4.606 -3.704 3.470 1.00 91.19 111 SER A O 1
ATOM 919 N N . TRP A 1 112 ? 4.261 -3.830 5.679 1.00 92.25 112 TRP A N 1
ATOM 920 C CA . TRP A 1 112 ? 3.144 -4.762 5.558 1.00 92.25 112 TRP A CA 1
ATOM 921 C C . TRP A 1 112 ? 1.935 -4.092 4.905 1.00 92.25 112 TRP A C 1
ATOM 923 O O . TRP A 1 112 ? 1.385 -4.650 3.961 1.00 92.25 112 TRP A O 1
ATOM 933 N N . TYR A 1 113 ? 1.551 -2.903 5.376 1.00 93.81 113 TYR A N 1
ATOM 934 C CA . TYR A 1 113 ? 0.375 -2.176 4.904 1.00 93.81 113 TYR A CA 1
ATOM 935 C C . TYR A 1 113 ? 0.454 -1.883 3.403 1.00 93.81 113 TYR A C 1
ATOM 937 O O . TYR A 1 113 ? -0.504 -2.147 2.680 1.00 93.81 113 TYR A O 1
ATOM 945 N N . GLU A 1 114 ? 1.622 -1.449 2.920 1.00 92.75 114 GLU A N 1
ATOM 946 C CA . GLU A 1 114 ? 1.915 -1.201 1.498 1.00 92.75 114 GLU A CA 1
ATOM 947 C C . GLU A 1 114 ? 1.683 -2.430 0.595 1.00 92.75 114 GLU A C 1
ATOM 949 O O . GLU A 1 114 ? 1.426 -2.283 -0.599 1.00 92.75 114 GLU A O 1
ATOM 954 N N . GLY A 1 115 ? 1.737 -3.642 1.156 1.00 92.31 115 GLY A N 1
ATOM 955 C CA . GLY A 1 115 ? 1.454 -4.898 0.457 1.00 92.31 115 GLY A CA 1
ATOM 956 C C . GLY A 1 115 ? -0.017 -5.333 0.478 1.00 92.31 115 GLY A C 1
ATOM 957 O O . GLY A 1 115 ? -0.316 -6.463 0.091 1.00 92.31 115 GLY A O 1
ATOM 958 N N . THR A 1 116 ? -0.940 -4.496 0.953 1.00 93.88 116 THR A N 1
ATOM 959 C CA . THR A 1 116 ? -2.369 -4.828 1.113 1.00 93.88 116 THR A CA 1
ATOM 960 C C . THR A 1 116 ? -3.259 -3.918 0.275 1.00 93.88 116 THR A C 1
ATOM 962 O O . THR A 1 116 ? -2.873 -2.798 -0.054 1.00 93.88 116 THR A O 1
ATOM 965 N N . ILE A 1 117 ? -4.481 -4.371 -0.029 1.00 94.88 117 ILE A N 1
ATOM 966 C CA . ILE A 1 117 ? -5.483 -3.538 -0.714 1.00 94.88 117 ILE A CA 1
ATOM 967 C C . ILE A 1 117 ? -5.829 -2.268 0.077 1.00 94.88 117 ILE A C 1
ATOM 969 O O . ILE A 1 117 ? -6.132 -1.233 -0.508 1.00 94.88 117 ILE A O 1
ATOM 973 N N . LEU A 1 118 ? -5.689 -2.303 1.408 1.00 93.75 118 LEU A N 1
ATOM 974 C CA . LEU A 1 118 ? -5.962 -1.151 2.263 1.00 93.75 118 LEU A CA 1
ATOM 975 C C . LEU A 1 118 ? -5.096 0.061 1.895 1.00 93.75 118 LEU A C 1
ATOM 977 O O . LEU A 1 118 ? -5.580 1.185 1.964 1.00 93.75 118 LEU A O 1
ATOM 981 N N . ALA A 1 119 ? -3.849 -0.148 1.460 1.00 93.88 119 ALA A N 1
ATOM 982 C CA . ALA A 1 119 ? -2.972 0.944 1.041 1.00 93.88 119 ALA A CA 1
ATOM 983 C C . ALA A 1 119 ? -3.418 1.628 -0.259 1.00 93.88 119 ALA A C 1
ATOM 985 O O . ALA A 1 119 ? -3.092 2.798 -0.463 1.00 93.88 119 ALA A O 1
ATOM 986 N N . GLU A 1 120 ? -4.160 0.925 -1.117 1.00 93.19 120 GLU A N 1
ATOM 987 C CA . GLU A 1 120 ? -4.776 1.505 -2.312 1.00 93.19 120 GLU A CA 1
ATOM 988 C C . GLU A 1 120 ? -6.055 2.268 -1.950 1.00 93.19 120 GLU A C 1
ATOM 990 O O . GLU A 1 120 ? -6.224 3.411 -2.372 1.00 93.19 120 GLU A O 1
ATOM 995 N N . ASP A 1 121 ? -6.899 1.682 -1.095 1.00 91.62 121 ASP A N 1
ATOM 996 C CA . ASP A 1 121 ? -8.130 2.321 -0.616 1.00 91.62 121 ASP A CA 1
ATOM 997 C C . ASP A 1 121 ? -7.840 3.580 0.217 1.00 91.62 121 ASP A C 1
ATOM 999 O O . ASP A 1 121 ? -8.584 4.563 0.185 1.00 91.62 121 ASP A O 1
ATOM 1003 N N . ARG A 1 122 ? -6.777 3.530 1.026 1.00 92.19 122 ARG A N 1
ATOM 1004 C CA . ARG A 1 122 ? -6.428 4.533 2.039 1.00 92.19 122 ARG A CA 1
ATOM 1005 C C . ARG A 1 122 ? -4.924 4.802 2.016 1.00 92.19 122 ARG A C 1
ATOM 1007 O O . ARG A 1 122 ? -4.183 4.317 2.881 1.00 92.19 122 ARG A O 1
ATOM 1014 N N . PRO A 1 123 ? -4.451 5.578 1.031 1.00 91.12 123 PRO A N 1
ATOM 1015 C CA . PRO A 1 123 ? -3.040 5.905 0.915 1.00 91.12 123 PRO A CA 1
ATOM 1016 C C . PRO A 1 123 ? -2.595 6.870 2.022 1.00 91.12 123 PRO A C 1
ATOM 1018 O O . PRO A 1 123 ? -3.351 7.731 2.468 1.00 91.12 123 PRO A O 1
ATOM 1021 N N . GLY A 1 124 ? -1.326 6.767 2.426 1.00 88.50 124 GLY A N 1
ATOM 1022 C CA . GLY A 1 124 ? -0.675 7.779 3.266 1.00 88.50 124 GLY A CA 1
ATOM 1023 C C . GLY A 1 124 ? -1.036 7.747 4.753 1.00 88.50 124 GLY A C 1
ATOM 1024 O O . GLY A 1 124 ? -0.959 8.781 5.416 1.00 88.50 124 GLY A O 1
ATOM 1025 N N . LEU A 1 125 ? -1.417 6.586 5.296 1.00 93.06 125 LEU A N 1
ATOM 1026 C CA . LEU A 1 125 ? -1.590 6.446 6.742 1.00 93.06 125 LEU A CA 1
ATOM 1027 C C . LEU A 1 125 ? -0.271 6.728 7.492 1.00 93.06 125 LEU A C 1
ATOM 1029 O O . LEU A 1 125 ? 0.787 6.304 7.020 1.00 93.06 125 LEU A O 1
ATOM 1033 N N . PRO A 1 126 ? -0.310 7.383 8.671 1.00 92.88 126 PRO A N 1
ATOM 1034 C CA . PRO A 1 126 ? 0.867 7.680 9.494 1.00 92.88 126 PRO A CA 1
ATOM 1035 C C . PRO A 1 126 ? 1.398 6.433 10.231 1.00 92.88 126 PRO A C 1
ATOM 1037 O O . PRO A 1 126 ? 1.531 6.421 11.453 1.00 92.88 126 PRO A O 1
ATOM 1040 N N . LEU A 1 127 ? 1.674 5.364 9.488 1.00 90.31 127 LEU A N 1
ATOM 1041 C CA . LEU A 1 127 ? 2.328 4.152 9.970 1.00 90.31 127 LEU A CA 1
ATOM 1042 C C . LEU A 1 127 ? 3.841 4.291 9.787 1.00 90.31 127 LEU A C 1
ATOM 1044 O O . LEU A 1 127 ? 4.297 4.875 8.808 1.00 90.31 127 LEU A O 1
ATOM 1048 N N . SER A 1 128 ? 4.618 3.724 10.705 1.00 88.62 128 SER A N 1
ATOM 1049 C CA . SER A 1 128 ? 6.077 3.677 10.610 1.00 88.62 128 SER A CA 1
ATOM 1050 C C . SER A 1 128 ? 6.578 2.241 10.715 1.00 88.62 128 SER A C 1
ATOM 1052 O O . SER A 1 128 ? 5.937 1.387 11.323 1.00 88.62 128 SER A O 1
ATOM 1054 N N . SER A 1 129 ? 7.715 1.957 10.085 1.00 85.75 129 SER A N 1
ATOM 1055 C CA . SER A 1 129 ? 8.473 0.720 10.296 1.00 85.75 129 SER A CA 1
ATOM 1056 C C . SER A 1 129 ? 9.876 1.058 10.791 1.00 85.75 129 SER A C 1
ATOM 1058 O O . SER A 1 129 ? 10.415 2.099 10.413 1.00 85.75 129 SER A O 1
ATOM 1060 N N . GLN A 1 130 ? 10.434 0.202 11.646 1.00 73.81 130 GLN A N 1
ATOM 1061 C CA . GLN A 1 130 ? 11.822 0.269 12.118 1.00 73.81 130 GLN A CA 1
ATOM 1062 C C . GLN A 1 130 ? 12.720 -0.685 11.332 1.00 73.81 130 GLN A C 1
ATOM 1064 O O . GLN A 1 130 ? 12.220 -1.754 10.901 1.00 73.81 130 GLN A O 1
#

Radius of gyration: 28.2 Å; Cα contacts (8 Å, |Δi|>4): 150; chains: 1; bounding box: 52×37×68 Å

Mean predicted aligned error: 11.94 Å

Foldseek 3Di:
DDWDWDWDADPNWIWIWIKDWDQDPVVRDIDIDIHTQATDDPNDHDNPDDVPDDPPAAAAEPLCVVLVVVCVVVVQLVVVVVPDDNLCSVVVSLVVSCCVVPVDDCQCSVVNCCRHVNCVVPPDRPRDHD

Sequence (130 aa):
MRSFTRVKIIKGNEYLYEITPYYDKEKKQIRQKSKYLGKNLNGVPIKVRSKDLFPKNVLSHGEFIPLQKITDCLNLEQILSEILPAKEIWPVLSMAMNYVIRPRSLNHIQSWYEGTILAEDRPGLPLSSQ

Solvent-accessible surface area (backbone atoms only — not comparable to full-atom values): 7858 Å² total; per-residue (Å²): 118,76,66,47,80,43,82,45,79,54,95,93,40,50,28,30,27,42,36,41,51,45,77,38,79,91,77,73,41,83,44,73,49,78,42,84,59,23,39,46,55,96,89,41,60,41,57,92,69,64,90,71,76,69,76,88,73,77,60,54,47,80,81,46,55,62,54,52,51,48,38,60,76,66,42,44,66,63,61,39,55,78,78,38,60,79,80,49,44,61,54,51,50,50,52,51,52,43,41,73,78,50,82,63,82,63,52,48,44,33,68,51,40,69,39,24,46,60,35,73,80,50,64,85,60,92,60,62,57,115